Protein AF-A0AAE6W9R8-F1 (afdb_monomer)

Secondary structure (DSSP, 8-state):
---HHHHHHTTSSPPPTTPPPP---HHHHHHHHHHHHTT--------

Foldseek 3Di:
DQDPVNCCVVVVDDDDPPDDPDDDDPVNVVVVVVCVVVVHDDDDDPD

Solvent-accessible surface area (backbone atoms only — not comparable to full-atom values): 3279 Å² total; per-residue (Å²): 133,84,51,72,70,52,36,43,74,72,61,81,40,76,80,67,91,84,64,78,73,94,79,78,50,76,67,57,54,51,54,49,52,53,32,56,76,68,70,49,95,76,81,87,78,89,127

Structure (mmCIF, N/CA/C/O backbone):
data_AF-A0AAE6W9R8-F1
#
_entry.id   AF-A0AAE6W9R8-F1
#
loop_
_atom_site.group_PDB
_atom_site.id
_atom_site.type_symbol
_atom_site.label_atom_id
_atom_site.label_alt_id
_atom_site.label_comp_id
_atom_site.label_asym_id
_atom_site.label_entity_id
_atom_site.label_seq_id
_atom_site.pdbx_PDB_ins_code
_atom_site.Cartn_x
_atom_site.Cartn_y
_atom_site.Cartn_z
_atom_site.occupancy
_atom_site.B_iso_or_equiv
_atom_site.auth_seq_id
_atom_site.auth_comp_id
_atom_site.auth_asym_id
_atom_site.auth_atom_id
_atom_site.pdbx_PDB_model_num
ATOM 1 N N . MET A 1 1 ? -9.748 -20.570 -12.537 1.00 43.97 1 MET A N 1
ATOM 2 C CA . MET A 1 1 ? -9.003 -20.135 -11.337 1.00 43.97 1 MET A CA 1
ATOM 3 C C . MET A 1 1 ? -9.745 -18.949 -10.751 1.00 43.97 1 MET A C 1
ATOM 5 O O . MET A 1 1 ? -9.818 -17.929 -11.421 1.00 43.97 1 MET A O 1
ATOM 9 N N . ALA A 1 2 ? -10.395 -19.102 -9.595 1.00 57.44 2 ALA A N 1
ATOM 10 C CA . ALA A 1 2 ? -11.127 -17.997 -8.976 1.00 57.44 2 ALA A CA 1
ATOM 11 C C . ALA A 1 2 ? -10.127 -16.928 -8.512 1.00 57.44 2 ALA A C 1
ATOM 13 O O . ALA A 1 2 ? -9.160 -17.244 -7.816 1.00 57.44 2 ALA A O 1
ATOM 14 N N . SER A 1 3 ? -10.328 -15.682 -8.937 1.00 79.38 3 SER A N 1
ATOM 15 C CA . SER A 1 3 ? -9.492 -14.563 -8.506 1.00 79.38 3 SER A CA 1
ATOM 16 C C 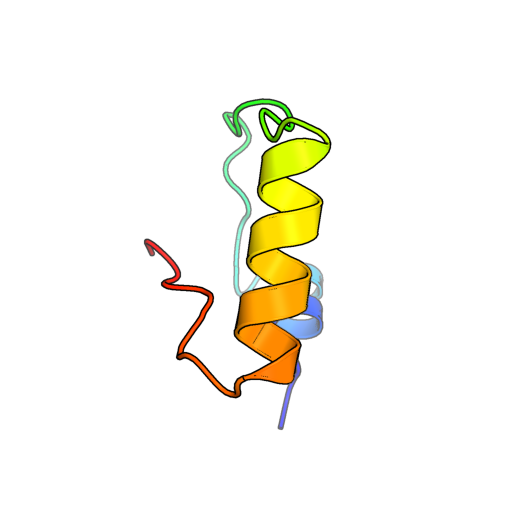. SER A 1 3 ? -9.669 -14.337 -6.998 1.00 79.38 3 SER A C 1
ATOM 18 O O . SER A 1 3 ? -10.731 -14.609 -6.438 1.00 79.38 3 SER A O 1
ATOM 20 N N . LEU A 1 4 ? -8.635 -13.838 -6.314 1.00 76.19 4 LEU A N 1
ATOM 21 C CA . LEU A 1 4 ? -8.701 -13.542 -4.874 1.00 76.19 4 LEU A CA 1
ATOM 22 C C . LEU A 1 4 ? -9.879 -12.613 -4.537 1.00 76.19 4 LEU A C 1
ATOM 24 O O . LEU A 1 4 ? -10.569 -12.827 -3.546 1.00 76.19 4 LEU A O 1
ATOM 28 N N . ALA A 1 5 ? -10.152 -11.640 -5.409 1.00 79.31 5 ALA A N 1
ATOM 29 C CA . ALA A 1 5 ? -11.302 -10.750 -5.292 1.00 79.31 5 ALA A CA 1
ATOM 30 C C . ALA A 1 5 ? -12.630 -11.522 -5.264 1.00 79.31 5 ALA A C 1
ATOM 32 O O . ALA A 1 5 ? -13.517 -11.199 -4.481 1.00 79.31 5 ALA A O 1
ATOM 33 N N . GLN A 1 6 ? -12.753 -12.584 -6.062 1.00 82.81 6 GLN A N 1
ATOM 34 C CA . GLN A 1 6 ? -13.961 -13.398 -6.092 1.00 82.81 6 GLN A CA 1
ATOM 35 C C . GLN A 1 6 ? -14.172 -14.165 -4.785 1.00 82.81 6 GLN A C 1
ATOM 37 O O . GLN A 1 6 ? -15.302 -14.246 -4.326 1.00 82.81 6 GLN A O 1
ATOM 42 N N . ARG A 1 7 ? -13.093 -14.633 -4.144 1.00 80.81 7 ARG A N 1
ATOM 43 C CA . ARG A 1 7 ? -13.148 -15.293 -2.826 1.00 80.81 7 ARG A CA 1
ATOM 44 C C . ARG A 1 7 ? -13.561 -14.345 -1.696 1.00 80.81 7 ARG A C 1
ATOM 46 O O . ARG A 1 7 ? -14.182 -14.769 -0.729 1.00 80.81 7 ARG A O 1
ATOM 53 N N . VAL A 1 8 ? -13.226 -13.060 -1.815 1.00 82.06 8 VAL A N 1
ATOM 54 C CA . VAL A 1 8 ? -13.720 -12.024 -0.892 1.00 82.06 8 VAL A CA 1
ATOM 55 C C . VAL A 1 8 ? -15.220 -11.803 -1.094 1.00 82.06 8 VAL A C 1
ATOM 57 O O . VAL A 1 8 ? -15.969 -11.715 -0.127 1.00 82.06 8 VAL A O 1
ATOM 60 N N . LEU A 1 9 ? -15.673 -11.763 -2.351 1.00 81.62 9 LEU A N 1
ATOM 61 C CA . LEU A 1 9 ? -17.085 -11.559 -2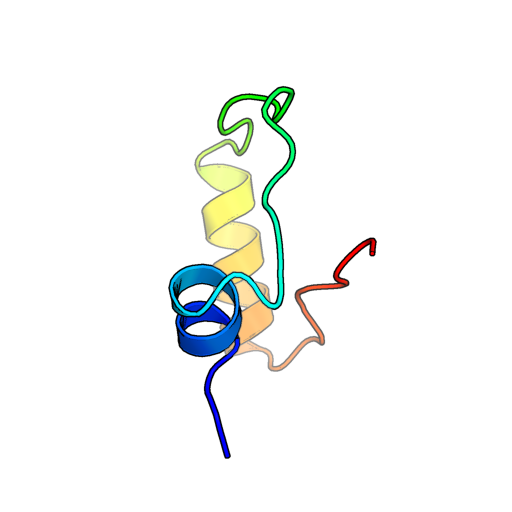.686 1.00 81.62 9 LEU A CA 1
ATOM 62 C C . LEU A 1 9 ? -17.976 -12.749 -2.300 1.00 81.62 9 LEU A C 1
ATOM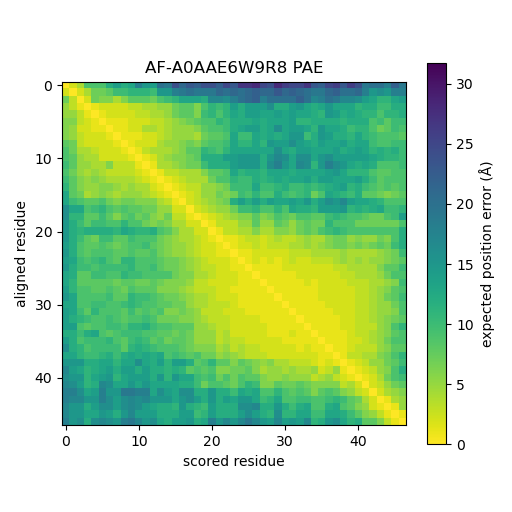 64 O O . LEU A 1 9 ? -19.124 -12.539 -1.920 1.00 81.62 9 LEU A O 1
ATOM 68 N N . THR A 1 10 ? -17.466 -13.982 -2.374 1.00 86.81 10 THR A N 1
ATOM 69 C CA . THR A 1 10 ? -18.191 -15.198 -1.957 1.00 86.81 10 THR A CA 1
ATOM 70 C C . THR A 1 10 ? -18.198 -15.412 -0.443 1.00 86.81 10 THR A C 1
ATOM 72 O O . THR A 1 10 ? -18.912 -16.287 0.036 1.00 86.81 10 THR A O 1
ATOM 75 N N . GLY A 1 11 ? -17.441 -14.614 0.319 1.00 79.62 11 GLY A N 1
ATOM 76 C CA . GLY A 1 11 ? -17.325 -14.749 1.772 1.00 79.62 11 GLY A CA 1
ATOM 77 C C . GLY A 1 11 ? -16.328 -15.817 2.234 1.00 79.62 11 GLY A C 1
ATOM 78 O O . GLY A 1 11 ? -16.181 -16.016 3.437 1.00 79.62 11 GLY A O 1
ATOM 79 N N . ASP A 1 12 ? -15.601 -16.456 1.310 1.00 81.62 12 ASP A N 1
ATOM 80 C CA . ASP A 1 12 ? -14.529 -17.414 1.629 1.00 81.62 12 ASP A CA 1
ATOM 81 C C . ASP A 1 12 ? -13.309 -16.728 2.266 1.00 81.62 12 ASP A C 1
ATOM 83 O O . ASP A 1 12 ? -12.492 -17.366 2.930 1.00 81.62 12 ASP A O 1
ATOM 87 N N . VAL A 1 13 ? -13.153 -15.422 2.027 1.00 80.69 13 VAL A N 1
ATOM 88 C CA . VAL A 1 13 ? -12.135 -14.564 2.637 1.00 80.69 13 VAL A CA 1
ATOM 89 C C . VAL A 1 13 ? -12.828 -13.355 3.248 1.00 80.69 13 VAL A C 1
ATOM 91 O O . VAL A 1 13 ? -13.415 -12.536 2.544 1.00 80.69 13 VAL A O 1
ATOM 94 N N . VAL A 1 14 ? -12.731 -13.221 4.567 1.00 78.44 14 VAL A N 1
ATOM 95 C CA . VAL A 1 14 ? -13.323 -12.101 5.302 1.00 78.44 14 VAL A CA 1
ATOM 96 C C . VAL A 1 14 ? -12.253 -11.046 5.546 1.00 78.44 14 VAL A C 1
ATOM 98 O O . VAL A 1 14 ? -11.233 -11.326 6.173 1.00 78.44 14 VAL A O 1
ATOM 101 N N . LEU A 1 15 ? -12.491 -9.817 5.082 1.00 77.81 15 LEU A N 1
ATOM 102 C CA . LEU A 1 15 ? -11.659 -8.687 5.486 1.00 77.81 15 LEU A CA 1
ATOM 103 C C . LEU A 1 15 ? -11.983 -8.306 6.941 1.00 77.81 15 LEU A C 1
ATOM 105 O O . LEU A 1 15 ? -13.156 -8.108 7.277 1.00 77.81 15 LEU A O 1
ATOM 109 N N . PRO A 1 16 ? -10.974 -8.169 7.816 1.00 79.38 16 PRO A N 1
ATOM 110 C CA . PRO A 1 16 ? -11.199 -7.724 9.180 1.00 79.38 16 PRO A CA 1
ATOM 111 C C . PRO A 1 16 ? -11.735 -6.289 9.192 1.00 79.38 16 PRO A C 1
ATOM 113 O O . PRO A 1 16 ? -11.229 -5.408 8.500 1.00 79.38 16 PRO A O 1
ATOM 116 N N . LYS A 1 17 ? -12.730 -6.028 10.050 1.00 73.88 17 LYS A N 1
ATOM 117 C CA . LYS A 1 17 ? -13.315 -4.683 10.221 1.00 73.88 17 LYS A CA 1
ATOM 118 C C . LYS A 1 17 ? -12.299 -3.640 10.710 1.00 73.88 17 LYS A C 1
ATOM 120 O O . LYS A 1 17 ? -12.521 -2.447 10.553 1.00 73.88 17 LYS A O 1
ATOM 125 N N . PHE A 1 18 ? -11.195 -4.087 11.303 1.00 76.62 18 PHE A N 1
ATOM 126 C CA . PHE A 1 18 ? -10.118 -3.268 11.865 1.00 76.62 18 PHE A CA 1
ATOM 127 C C . PHE A 1 18 ? -8.920 -3.145 10.908 1.00 76.62 18 PHE A C 1
ATOM 129 O O . PHE A 1 18 ? -7.766 -3.321 11.300 1.00 76.62 18 PHE A O 1
ATOM 136 N N . GLN A 1 19 ? -9.177 -2.837 9.636 1.00 79.62 19 GLN A N 1
ATOM 137 C CA . GLN A 1 19 ? -8.111 -2.534 8.684 1.00 79.62 19 GLN A CA 1
ATOM 138 C C . GLN A 1 19 ? -7.607 -1.100 8.892 1.00 79.62 19 GLN A C 1
ATOM 140 O O . GLN A 1 19 ? -8.387 -0.150 8.963 1.00 79.62 19 GLN A O 1
ATOM 145 N N . ARG A 1 20 ? -6.283 -0.930 8.977 1.00 81.31 20 ARG A N 1
ATOM 146 C CA . ARG A 1 20 ? -5.669 0.403 8.967 1.00 81.31 20 ARG A CA 1
ATOM 147 C C . ARG A 1 20 ? -6.002 1.089 7.640 1.00 81.31 20 ARG A C 1
ATOM 149 O O . ARG A 1 20 ? -5.987 0.438 6.597 1.00 81.31 20 ARG A O 1
ATOM 156 N N . GLY A 1 21 ? -6.247 2.398 7.678 1.00 82.38 21 GLY A N 1
ATOM 157 C CA . GLY A 1 21 ? -6.353 3.205 6.463 1.00 82.38 21 GLY A CA 1
ATOM 158 C C . GLY A 1 21 ? -5.130 3.041 5.553 1.00 82.38 21 GLY A C 1
ATOM 159 O O . GLY A 1 21 ? -4.082 2.539 5.966 1.00 82.38 21 GLY A O 1
ATOM 160 N N . PHE A 1 22 ? -5.263 3.460 4.299 1.00 84.12 22 PHE A N 1
ATOM 161 C CA . PHE A 1 22 ? -4.148 3.451 3.360 1.00 84.12 22 PHE A CA 1
ATOM 162 C C . PHE A 1 22 ? -3.030 4.375 3.866 1.00 84.12 22 PHE A C 1
ATOM 164 O O . PHE A 1 22 ? -3.263 5.559 4.087 1.00 84.12 22 PHE A O 1
ATOM 171 N N . VAL A 1 23 ? -1.832 3.823 4.087 1.00 88.88 23 VAL A N 1
ATOM 172 C CA . VAL A 1 23 ? -0.690 4.544 4.691 1.00 88.88 23 VAL A CA 1
ATOM 173 C C . VAL A 1 23 ? 0.462 4.800 3.725 1.00 88.88 23 VAL A C 1
ATOM 175 O O . VAL A 1 23 ? 1.501 5.296 4.148 1.00 88.88 23 VAL A O 1
ATOM 178 N N . TRP A 1 24 ? 0.332 4.412 2.456 1.00 92.00 24 TRP A N 1
ATOM 179 C CA . TRP A 1 24 ? 1.449 4.538 1.528 1.00 92.00 24 TRP A CA 1
ATOM 180 C C . TRP A 1 24 ? 1.613 5.978 1.060 1.00 92.00 24 TRP A C 1
ATOM 182 O O . TRP A 1 24 ? 0.645 6.620 0.646 1.00 92.00 24 TRP A O 1
ATOM 192 N N . THR A 1 25 ? 2.852 6.461 1.085 1.00 94.00 25 THR A N 1
ATOM 193 C CA . THR A 1 25 ? 3.213 7.755 0.505 1.00 94.00 25 THR A CA 1
ATOM 194 C C . THR A 1 25 ? 3.358 7.642 -1.020 1.00 94.00 25 THR A C 1
ATOM 196 O O . THR A 1 25 ? 3.574 6.540 -1.542 1.00 94.00 25 THR A O 1
ATOM 199 N N . PRO A 1 26 ? 3.270 8.757 -1.768 1.00 93.19 26 PRO A N 1
ATOM 200 C CA . PRO A 1 26 ? 3.471 8.750 -3.219 1.00 93.19 26 PRO A CA 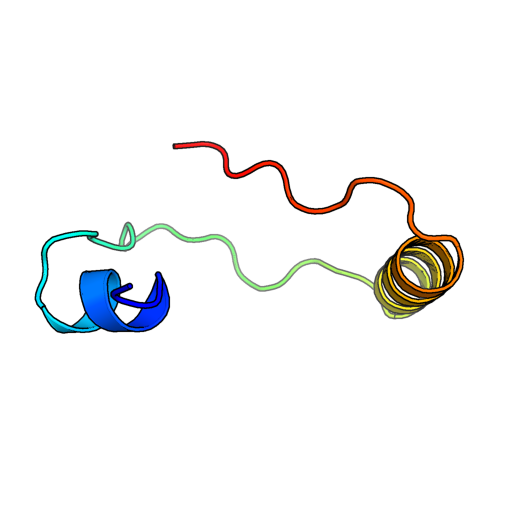1
ATOM 201 C C . PRO A 1 26 ? 4.801 8.115 -3.650 1.00 93.19 26 PRO A C 1
ATOM 203 O O . PRO A 1 26 ? 4.852 7.380 -4.635 1.00 93.19 26 PRO A O 1
ATOM 206 N N . GLU A 1 27 ? 5.872 8.322 -2.885 1.00 94.25 27 GLU A N 1
ATOM 207 C CA . GLU A 1 27 ? 7.195 7.755 -3.163 1.00 94.25 27 GLU A CA 1
ATOM 208 C C . GLU A 1 27 ? 7.181 6.227 -3.044 1.00 94.25 27 GLU A C 1
ATOM 210 O O . GLU A 1 27 ? 7.755 5.529 -3.878 1.00 94.25 27 GLU A O 1
ATOM 215 N N . GLN A 1 28 ? 6.477 5.684 -2.047 1.00 91.00 28 GLN A N 1
ATOM 216 C CA . GLN A 1 28 ? 6.329 4.235 -1.868 1.00 91.00 28 GLN A CA 1
ATOM 217 C C . GLN A 1 28 ? 5.559 3.590 -3.025 1.00 91.00 28 GLN A C 1
ATOM 219 O O . GLN A 1 28 ? 5.897 2.485 -3.452 1.00 91.00 28 GLN A O 1
ATOM 224 N N . VAL A 1 29 ? 4.573 4.298 -3.585 1.00 90.62 29 VAL A N 1
ATOM 225 C CA . VAL A 1 29 ? 3.859 3.853 -4.792 1.00 90.62 29 VAL A CA 1
ATOM 226 C C . VAL A 1 29 ? 4.805 3.798 -5.997 1.00 90.62 29 VAL A C 1
ATOM 228 O O . VAL A 1 29 ? 4.780 2.821 -6.748 1.00 90.62 29 VAL A O 1
ATOM 231 N N . LEU A 1 30 ? 5.684 4.792 -6.159 1.00 93.19 30 LEU A N 1
ATOM 232 C CA . LEU A 1 30 ? 6.688 4.798 -7.231 1.00 93.19 30 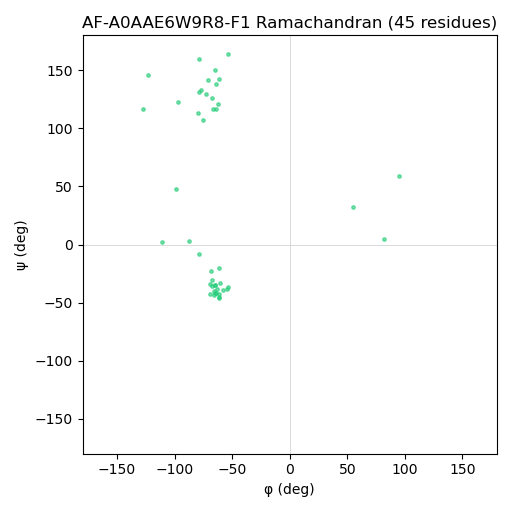LEU A CA 1
ATOM 233 C C . LEU A 1 30 ? 7.694 3.645 -7.090 1.00 93.19 30 LEU A C 1
ATOM 235 O O . LEU A 1 30 ? 8.008 2.986 -8.082 1.00 93.19 30 LEU A O 1
ATOM 239 N N . TYR A 1 31 ? 8.154 3.350 -5.871 1.00 91.06 31 TYR A N 1
ATOM 240 C CA . TYR A 1 31 ? 9.041 2.206 -5.617 1.00 91.06 31 TYR A CA 1
ATOM 241 C C . TYR A 1 31 ? 8.379 0.864 -5.924 1.00 91.06 31 TYR A C 1
ATOM 243 O O . TYR A 1 31 ? 9.027 -0.032 -6.476 1.00 91.06 31 TYR A O 1
ATOM 251 N N . LEU A 1 32 ? 7.089 0.717 -5.608 1.00 89.38 32 LEU A N 1
ATOM 252 C CA . LEU A 1 32 ? 6.342 -0.474 -6.001 1.00 89.38 32 LEU A CA 1
ATOM 253 C C . LEU A 1 32 ? 6.290 -0.601 -7.526 1.00 89.38 32 LEU A C 1
ATOM 255 O O . LEU A 1 32 ? 6.549 -1.683 -8.051 1.00 89.38 32 LEU A O 1
ATOM 259 N N . LEU A 1 33 ? 6.002 0.491 -8.238 1.00 90.00 33 LEU A N 1
ATOM 260 C CA . LEU A 1 33 ? 5.930 0.476 -9.697 1.00 90.00 33 LEU A CA 1
ATOM 261 C C . LEU A 1 33 ? 7.275 0.096 -10.335 1.00 90.00 33 LEU A C 1
ATOM 263 O O . LEU A 1 33 ? 7.301 -0.727 -11.252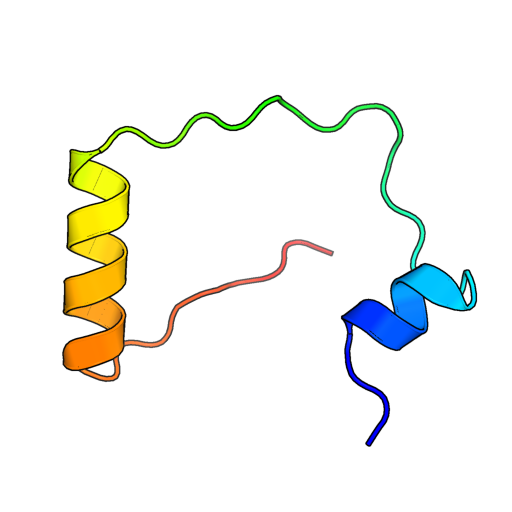 1.00 90.00 33 LEU A O 1
ATOM 267 N N . ASP A 1 34 ? 8.394 0.629 -9.833 1.00 92.44 34 ASP A N 1
ATOM 268 C CA . ASP A 1 34 ? 9.728 0.234 -10.311 1.00 92.44 34 ASP A CA 1
ATOM 269 C C . ASP A 1 34 ? 10.032 -1.238 -9.988 1.00 92.44 34 ASP A C 1
ATOM 271 O O . ASP A 1 34 ? 10.621 -1.940 -10.810 1.00 92.44 34 ASP A O 1
ATOM 275 N N . SER A 1 35 ? 9.563 -1.746 -8.845 1.00 91.06 35 SER A N 1
ATOM 276 C CA . SER A 1 35 ? 9.723 -3.158 -8.475 1.00 91.06 35 SER A CA 1
ATOM 277 C C . SER A 1 35 ? 8.955 -4.093 -9.409 1.00 91.06 35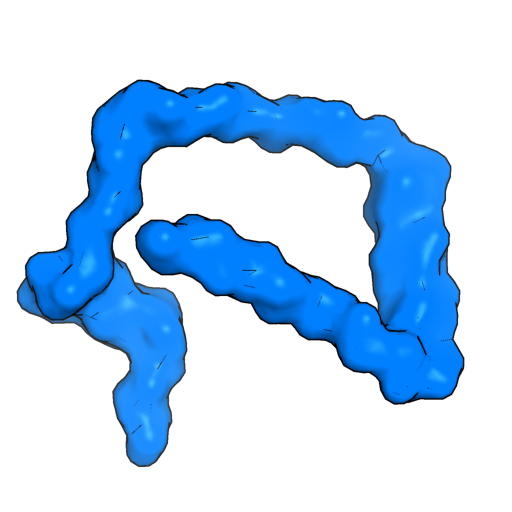 SER A C 1
ATOM 279 O O . SER A 1 35 ? 9.515 -5.085 -9.876 1.00 91.06 35 SER A O 1
ATOM 281 N N 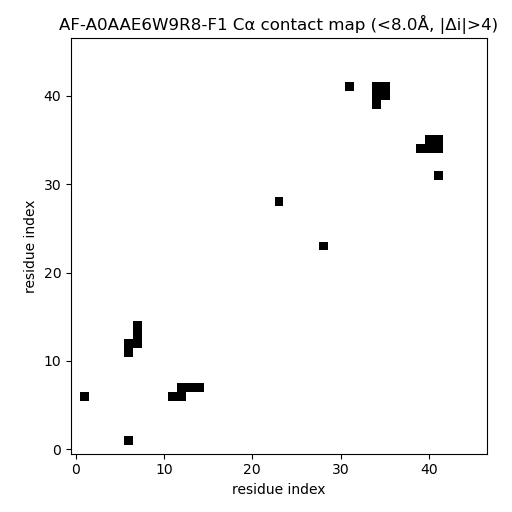. VAL A 1 36 ? 7.712 -3.739 -9.754 1.00 89.25 36 VAL A N 1
ATOM 282 C CA . VAL A 1 36 ? 6.904 -4.461 -10.752 1.00 89.25 36 VAL A CA 1
ATOM 283 C C . VAL A 1 36 ? 7.593 -4.429 -12.115 1.00 89.25 36 VAL A C 1
ATOM 285 O O . VAL A 1 36 ? 7.746 -5.468 -12.754 1.00 89.25 36 VAL A O 1
ATOM 288 N N . ARG A 1 37 ? 8.085 -3.258 -12.539 1.00 90.19 37 ARG A N 1
ATOM 289 C CA . ARG A 1 37 ? 8.809 -3.102 -13.810 1.00 90.19 37 A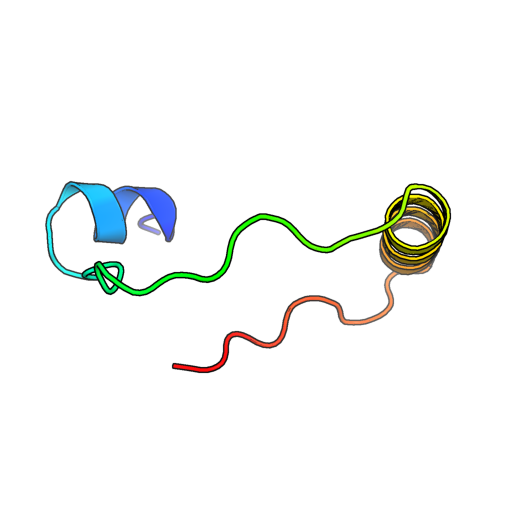RG A CA 1
ATOM 290 C C . ARG A 1 37 ? 10.076 -3.965 -13.873 1.00 90.19 37 ARG A C 1
ATOM 292 O O . ARG A 1 37 ? 10.447 -4.429 -14.948 1.00 90.19 37 ARG A O 1
ATOM 299 N N . ARG A 1 38 ? 10.748 -4.172 -12.739 1.00 90.62 38 ARG A N 1
ATOM 300 C CA . ARG A 1 38 ? 11.963 -4.997 -12.616 1.00 90.62 38 ARG A CA 1
ATOM 301 C C . ARG A 1 38 ? 11.687 -6.479 -12.355 1.00 90.62 38 ARG A C 1
ATOM 303 O O . ARG A 1 38 ? 12.645 -7.231 -12.200 1.00 90.62 38 ARG A O 1
ATOM 310 N N . ASN A 1 39 ? 10.422 -6.906 -12.323 1.00 85.00 39 ASN A N 1
ATOM 311 C CA . ASN A 1 39 ? 10.014 -8.262 -11.942 1.00 85.00 39 ASN A CA 1
ATOM 312 C C . ASN A 1 39 ? 10.531 -8.694 -10.557 1.00 85.00 39 ASN A C 1
ATOM 314 O O . ASN A 1 39 ? 10.797 -9.876 -10.331 1.00 85.00 39 ASN A O 1
ATOM 318 N N . TYR A 1 40 ? 10.671 -7.759 -9.612 1.00 85.31 40 TYR A N 1
ATOM 319 C CA . TYR A 1 40 ? 10.917 -8.144 -8.226 1.00 85.31 40 TYR A CA 1
ATOM 320 C C . TYR A 1 40 ? 9.651 -8.762 -7.620 1.00 85.31 40 TYR A C 1
ATOM 322 O O . TYR A 1 40 ? 8.545 -8.285 -7.891 1.00 85.31 40 TYR A O 1
ATOM 330 N N . PRO A 1 41 ? 9.785 -9.812 -6.789 1.00 77.88 41 PRO A N 1
ATOM 331 C CA . PRO A 1 41 ? 8.644 -10.389 -6.098 1.00 77.88 41 PRO A CA 1
ATOM 332 C C . PRO A 1 41 ? 8.063 -9.351 -5.131 1.00 77.88 41 PRO A C 1
ATOM 334 O O . PRO A 1 41 ? 8.725 -8.916 -4.189 1.00 77.88 41 PRO A O 1
ATOM 337 N N . VAL A 1 42 ? 6.818 -8.949 -5.374 1.00 80.38 42 VAL A N 1
ATOM 338 C CA . VAL A 1 42 ? 6.063 -7.993 -4.555 1.00 80.38 42 VAL A CA 1
ATOM 339 C C . VAL A 1 42 ? 4.763 -8.641 -4.077 1.00 80.38 42 VAL A C 1
ATOM 341 O O . VAL A 1 42 ? 4.165 -9.434 -4.800 1.00 80.38 42 VAL A O 1
ATOM 344 N N . GLY A 1 43 ? 4.308 -8.291 -2.869 1.00 64.00 43 GLY A N 1
ATOM 345 C CA . GLY A 1 43 ? 2.996 -8.705 -2.357 1.00 64.00 43 GLY A CA 1
ATOM 346 C C . GLY A 1 43 ? 2.994 -9.969 -1.494 1.00 64.00 43 GLY A C 1
ATOM 347 O O . GLY A 1 43 ? 2.269 -10.918 -1.789 1.00 64.00 43 GLY A O 1
ATOM 348 N N . SER A 1 44 ? 3.745 -9.977 -0.388 1.00 63.25 44 SER A N 1
ATOM 349 C CA . SER A 1 44 ? 3.482 -10.947 0.677 1.00 63.25 44 SER A CA 1
ATOM 350 C C . SER A 1 44 ? 2.125 -10.640 1.322 1.00 63.25 44 SER A C 1
ATOM 352 O O . SER A 1 44 ? 1.904 -9.575 1.899 1.00 63.25 44 SER A O 1
ATOM 354 N N . LEU A 1 45 ? 1.191 -11.578 1.197 1.00 60.81 45 LEU A N 1
ATOM 355 C CA . LEU A 1 45 ? -0.051 -11.569 1.960 1.00 60.81 45 LEU A CA 1
ATOM 356 C C . LEU A 1 45 ? 0.264 -12.122 3.349 1.00 60.81 45 LEU A C 1
ATOM 358 O O . LEU A 1 45 ? 0.600 -13.296 3.489 1.00 60.81 45 LEU A O 1
ATOM 362 N N . LEU A 1 46 ? 0.170 -11.270 4.367 1.00 58.44 46 LEU A N 1
ATOM 363 C CA . LEU A 1 46 ? 0.042 -11.735 5.743 1.00 58.44 46 LEU A CA 1
ATOM 364 C C . LEU A 1 46 ? -1.400 -12.231 5.902 1.00 58.44 46 LEU A C 1
ATOM 366 O O . LEU A 1 46 ? -2.329 -11.423 5.862 1.00 58.44 46 LEU A O 1
ATOM 370 N N . MET A 1 47 ? -1.562 -13.552 5.967 1.00 50.50 47 MET A N 1
ATOM 371 C CA . MET A 1 47 ? -2.825 -14.236 6.268 1.00 50.50 47 MET A CA 1
ATOM 372 C C . MET A 1 47 ? -2.939 -14.493 7.766 1.00 50.50 47 MET A C 1
ATOM 374 O O . MET A 1 47 ? -1.892 -14.809 8.376 1.00 50.50 47 MET A O 1
#

Radius of gyration: 13.9 Å; Cα contacts (8 Å, |Δi|>4): 13; chains: 1; bounding box: 30×29×26 Å

pLDDT: mean 80.69, std 11.61, range [43.97, 94.25]

Mean predicted aligned error: 8.2 Å

Sequence (47 aa):
MASLAQRVLTGDVVLPKFQRGFVWTPEQVLYLLDSVRRNYPVGSLLM